Protein AF-A0A350UEK3-F1 (afdb_monomer_lite)

Sequence (83 aa):
MPPHILESTHAYRRFLSLILCFALLAFPALGQSTLPPGVSKHASVEGITEYRLANGLRVLLFPDPTKSTITVNITYMVGSGNR

Secondary structure (DSSP, 8-state):
----SHHHHHHHHHHHHHHHHHHHHT-TTTT--PPPTTEEEEEEETTEEEEEETTS-EEEE---TT-SS----------TT--

Radius of gyration: 28.24 Å; chains: 1; bounding box: 38×48×91 Å

pLDDT: mean 82.66, std 14.19, range [48.16, 96.81]

Structure (mmCIF, N/CA/C/O backbone):
data_AF-A0A350UEK3-F1
#
_entry.id   AF-A0A350UEK3-F1
#
loop_
_atom_site.group_PDB
_atom_site.id
_atom_site.type_symbol
_atom_site.label_atom_id
_atom_site.label_alt_id
_atom_site.label_comp_id
_atom_site.label_asym_id
_atom_site.label_entity_id
_atom_site.label_seq_id
_atom_site.pdbx_PDB_ins_code
_atom_site.Cartn_x
_atom_site.Cartn_y
_atom_site.Cartn_z
_atom_site.occupancy
_atom_site.B_iso_or_equiv
_atom_site.auth_seq_id
_atom_site.auth_comp_id
_atom_site.auth_asym_id
_atom_site.auth_atom_id
_atom_site.pdbx_PDB_model_num
ATOM 1 N N . MET A 1 1 ? 26.276 -36.564 58.733 1.00 53.84 1 MET A N 1
ATOM 2 C CA . MET A 1 1 ? 26.463 -35.211 58.168 1.00 53.84 1 MET A CA 1
ATOM 3 C C . MET A 1 1 ? 26.832 -35.343 56.694 1.00 53.84 1 MET A C 1
ATOM 5 O O . MET A 1 1 ? 27.978 -35.668 56.419 1.00 53.84 1 MET A O 1
ATOM 9 N N . PRO A 1 2 ? 25.875 -35.206 55.760 1.00 48.16 2 PRO A N 1
ATOM 10 C CA . PRO A 1 2 ? 26.151 -35.316 54.329 1.00 48.16 2 PRO A CA 1
ATOM 11 C C . PRO A 1 2 ? 26.022 -33.969 53.585 1.00 48.16 2 PRO A C 1
ATOM 13 O O . PRO A 1 2 ? 24.917 -33.434 53.498 1.00 48.16 2 PRO A O 1
ATOM 16 N N . PRO A 1 3 ? 27.102 -33.422 52.998 1.00 57.03 3 PRO A N 1
ATOM 17 C CA . PRO A 1 3 ? 27.046 -32.235 52.150 1.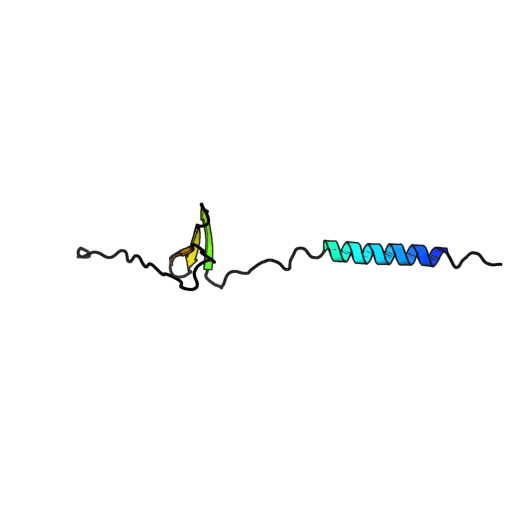00 57.03 3 PRO A CA 1
ATOM 18 C C . PRO A 1 3 ? 26.970 -32.626 50.663 1.00 57.03 3 PRO A C 1
ATOM 20 O O . PRO A 1 3 ? 27.864 -32.298 49.897 1.00 57.03 3 PRO A O 1
ATOM 23 N N . HIS A 1 4 ? 25.935 -33.359 50.238 1.00 57.84 4 HIS A N 1
ATOM 24 C CA . HIS A 1 4 ? 25.777 -33.748 48.819 1.00 57.84 4 HIS A CA 1
ATOM 25 C C . HIS A 1 4 ? 24.487 -33.243 48.148 1.00 57.84 4 HIS A C 1
ATOM 27 O O . HIS A 1 4 ? 24.261 -33.503 46.973 1.00 57.84 4 HIS A O 1
ATOM 33 N N . ILE A 1 5 ? 23.652 -32.469 48.853 1.00 58.31 5 ILE A N 1
ATOM 34 C CA . ILE A 1 5 ? 22.360 -31.975 48.324 1.00 58.31 5 ILE A CA 1
ATOM 35 C C . ILE A 1 5 ? 22.486 -30.571 47.681 1.00 58.31 5 ILE A C 1
ATOM 37 O O . ILE A 1 5 ? 21.588 -30.112 46.980 1.00 58.31 5 ILE A O 1
ATOM 41 N N . LEU A 1 6 ? 23.620 -29.881 47.860 1.00 56.34 6 LEU A N 1
ATOM 42 C CA . LEU A 1 6 ? 23.801 -28.501 47.384 1.00 56.34 6 LEU A CA 1
ATOM 43 C C . LEU A 1 6 ? 24.204 -28.400 45.897 1.00 56.34 6 LEU A C 1
ATOM 45 O O . LEU A 1 6 ? 23.868 -27.409 45.250 1.00 56.34 6 LEU A O 1
ATOM 49 N N . GLU A 1 7 ? 24.854 -29.416 45.316 1.00 58.97 7 GLU A N 1
ATOM 50 C CA . GLU A 1 7 ? 25.360 -29.347 43.930 1.00 58.97 7 GLU A CA 1
ATOM 51 C C . GLU A 1 7 ? 24.258 -29.467 42.861 1.00 58.97 7 GLU A C 1
ATOM 53 O O . GLU A 1 7 ? 24.313 -28.797 41.824 1.00 58.97 7 GLU A O 1
ATOM 58 N N . SER A 1 8 ? 23.202 -30.245 43.129 1.00 59.97 8 SER A N 1
ATOM 59 C CA . SER A 1 8 ? 22.084 -30.453 42.193 1.00 59.97 8 SER A CA 1
ATOM 60 C C . SER A 1 8 ? 21.258 -29.182 41.967 1.00 59.97 8 SER A C 1
ATOM 62 O O . SER A 1 8 ? 20.775 -28.938 40.859 1.00 59.97 8 SER A O 1
ATOM 64 N N . THR A 1 9 ? 21.172 -28.314 42.979 1.00 63.22 9 THR A N 1
ATOM 65 C CA . THR A 1 9 ? 20.457 -27.030 42.903 1.00 63.22 9 THR A CA 1
ATOM 66 C C . THR A 1 9 ? 21.144 -26.060 41.933 1.00 63.22 9 THR A C 1
ATOM 68 O O . THR A 1 9 ? 20.479 -25.338 41.189 1.00 63.22 9 THR A O 1
ATOM 71 N N . HIS A 1 10 ? 22.481 -26.055 41.885 1.00 66.38 10 HIS A N 1
ATOM 72 C CA . HIS A 1 10 ? 23.245 -25.203 40.968 1.00 66.38 10 HIS A CA 1
ATOM 73 C C . HIS A 1 10 ? 23.212 -25.717 39.526 1.00 66.38 10 HIS A C 1
ATOM 75 O O . HIS A 1 10 ? 23.098 -24.912 38.599 1.00 66.38 10 HIS A O 1
ATOM 81 N N . ALA A 1 11 ? 23.264 -27.038 39.331 1.00 71.44 11 ALA A N 1
ATOM 82 C CA . ALA A 1 11 ? 23.134 -27.661 38.015 1.00 71.44 11 ALA A CA 1
ATOM 83 C C . ALA A 1 11 ? 21.744 -27.414 37.408 1.00 71.44 11 ALA A C 1
ATOM 85 O O . ALA A 1 11 ? 21.643 -26.994 36.256 1.00 71.44 11 ALA A O 1
ATOM 86 N N . TYR A 1 12 ? 20.683 -27.564 38.210 1.00 76.50 12 TYR A N 1
ATOM 87 C CA . TYR A 1 12 ? 19.309 -27.300 37.783 1.00 76.50 12 TYR A CA 1
ATOM 88 C C . TYR A 1 12 ? 19.086 -25.828 37.426 1.00 76.50 12 TYR A C 1
ATOM 90 O O . TYR A 1 12 ? 18.523 -25.524 36.378 1.00 76.50 12 TYR A O 1
ATOM 98 N N . ARG A 1 13 ? 19.600 -24.894 38.240 1.00 77.06 13 ARG A N 1
ATOM 99 C CA . ARG A 1 13 ? 19.525 -23.455 37.943 1.00 77.06 13 ARG A CA 1
ATOM 100 C C . ARG A 1 13 ? 20.254 -23.101 36.651 1.00 77.06 13 ARG A C 1
ATOM 102 O O . ARG A 1 13 ? 19.697 -22.368 35.852 1.00 77.06 13 ARG A O 1
ATOM 109 N N . ARG A 1 14 ? 21.453 -23.644 36.410 1.00 78.62 14 ARG A N 1
ATOM 110 C CA . ARG A 1 14 ? 22.202 -23.429 35.157 1.00 78.62 14 ARG A CA 1
ATOM 111 C C . ARG A 1 14 ? 21.456 -23.981 33.948 1.00 78.62 14 ARG A C 1
ATOM 113 O O . ARG A 1 14 ? 21.368 -23.301 32.935 1.00 78.62 14 ARG A O 1
ATOM 120 N N . PHE A 1 15 ? 20.890 -25.176 34.070 1.00 81.81 15 PHE A N 1
ATOM 121 C CA . PHE A 1 15 ? 20.100 -25.794 33.010 1.00 81.81 15 PHE A CA 1
ATOM 122 C C . PHE A 1 15 ? 18.840 -24.978 32.685 1.00 81.81 15 PHE A C 1
ATOM 124 O O . PHE A 1 15 ? 18.564 -24.700 31.521 1.00 81.81 15 PHE A O 1
ATOM 131 N N . LEU A 1 16 ? 18.132 -24.503 33.711 1.00 82.62 16 LEU A N 1
ATOM 132 C CA . LEU A 1 16 ? 16.944 -23.664 33.556 1.00 82.62 16 LEU A CA 1
ATOM 133 C C . LEU A 1 16 ? 17.293 -22.285 32.970 1.00 82.62 16 LEU A C 1
ATOM 135 O O . LEU A 1 16 ? 16.582 -21.795 32.095 1.00 82.62 16 LEU A O 1
ATOM 139 N N . SER A 1 17 ? 18.432 -21.703 33.363 1.00 80.88 17 SER A N 1
ATOM 140 C CA . SER A 1 17 ? 18.984 -20.491 32.743 1.00 80.88 17 SER A CA 1
ATOM 141 C C . SER A 1 17 ? 19.332 -20.694 31.270 1.00 80.88 17 SER A C 1
ATOM 143 O O . SER A 1 17 ? 19.105 -19.794 30.469 1.00 80.88 17 SER A O 1
ATOM 145 N N . LEU A 1 18 ? 19.878 -21.856 30.899 1.00 85.75 18 LEU A N 1
ATOM 146 C CA . LEU A 1 18 ? 20.222 -22.173 29.511 1.00 85.75 18 LEU A CA 1
ATOM 147 C C . LEU A 1 18 ? 18.973 -22.368 28.650 1.00 85.75 18 LEU A C 1
ATOM 149 O O . LEU A 1 18 ? 18.937 -21.847 27.541 1.00 85.75 18 LEU A O 1
ATOM 153 N N . ILE A 1 19 ? 17.936 -23.038 29.162 1.00 85.31 19 ILE A N 1
ATOM 154 C CA . ILE A 1 19 ? 16.641 -23.164 28.473 1.00 85.31 19 ILE A CA 1
ATOM 155 C C . ILE A 1 19 ? 15.998 -21.791 28.281 1.00 85.31 19 ILE A C 1
ATOM 157 O O . ILE A 1 19 ? 15.531 -21.488 27.188 1.00 85.31 19 ILE A O 1
ATOM 161 N N . LEU A 1 20 ? 16.003 -20.945 29.315 1.00 84.38 20 LEU A N 1
ATOM 162 C CA . LEU A 1 20 ? 15.472 -19.588 29.220 1.00 84.38 20 LEU A CA 1
ATOM 163 C C . LEU A 1 20 ? 16.268 -18.754 28.205 1.00 84.38 20 LEU A C 1
ATOM 165 O O . LEU A 1 20 ? 15.678 -18.113 27.345 1.00 84.38 20 LEU A O 1
ATOM 169 N N . CYS A 1 21 ? 17.600 -18.811 28.245 1.00 83.12 21 CYS A N 1
ATOM 170 C CA . CYS A 1 21 ? 18.462 -18.117 27.289 1.00 83.12 21 CYS A CA 1
ATOM 171 C C . CYS A 1 21 ? 18.226 -18.605 25.848 1.00 83.12 21 CYS A C 1
ATOM 173 O O . CYS A 1 21 ? 18.085 -17.797 24.934 1.00 83.12 21 CYS A O 1
ATOM 175 N N . PHE A 1 22 ? 18.091 -19.918 25.649 1.00 80.50 22 PHE A N 1
ATOM 176 C CA . PHE A 1 22 ? 17.771 -20.509 24.350 1.00 80.50 22 PHE A CA 1
ATOM 177 C C . PHE A 1 22 ? 16.379 -20.091 23.854 1.00 80.50 22 PHE A C 1
ATOM 179 O O . PHE A 1 22 ? 16.222 -19.745 22.686 1.00 80.50 22 PHE A O 1
ATOM 186 N N . ALA A 1 23 ? 15.385 -20.043 24.745 1.00 78.69 23 ALA A N 1
ATOM 187 C CA . ALA A 1 23 ? 14.049 -19.555 24.425 1.00 78.69 23 ALA A CA 1
ATOM 188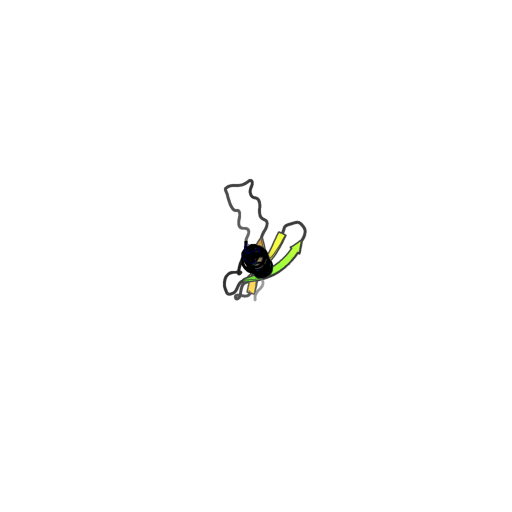 C C . ALA A 1 23 ? 14.062 -18.069 24.032 1.00 78.69 23 ALA A C 1
ATOM 190 O O . ALA A 1 23 ? 13.435 -17.709 23.044 1.00 78.69 23 ALA A O 1
ATOM 191 N N . LEU A 1 24 ? 14.820 -17.210 24.723 1.00 75.31 24 LEU A N 1
ATOM 192 C CA . LEU A 1 24 ? 14.955 -15.800 24.336 1.00 75.31 24 LEU A CA 1
ATOM 193 C C . LEU A 1 24 ? 15.648 -15.617 22.974 1.00 75.31 24 LEU A C 1
ATOM 195 O O . LEU A 1 24 ? 15.278 -14.719 22.221 1.00 75.31 24 LEU A O 1
ATOM 199 N N . LEU A 1 25 ? 16.621 -16.464 22.633 1.00 73.31 25 LEU A N 1
ATOM 200 C CA . LEU A 1 25 ? 17.326 -16.396 21.347 1.00 73.31 25 LEU A CA 1
ATOM 201 C C . LEU A 1 25 ? 16.500 -16.938 20.167 1.00 73.31 25 LEU A C 1
ATOM 203 O O . LEU A 1 25 ? 16.737 -16.544 19.027 1.00 73.31 25 LEU A O 1
ATOM 207 N N . ALA A 1 26 ? 15.514 -17.802 20.417 1.00 65.75 26 ALA A N 1
ATOM 208 C CA . ALA A 1 26 ? 14.670 -18.401 19.380 1.00 65.75 26 ALA A CA 1
ATOM 209 C C . ALA A 1 26 ? 13.499 -17.506 18.910 1.00 65.75 26 ALA A C 1
ATOM 211 O O . ALA A 1 26 ? 12.771 -17.883 17.993 1.00 65.75 26 ALA A O 1
ATOM 212 N N . PHE A 1 27 ? 13.302 -16.322 19.506 1.00 64.44 27 PHE A N 1
ATOM 213 C CA . PHE A 1 27 ? 12.091 -15.504 19.333 1.00 64.44 27 PHE A CA 1
ATOM 214 C C . PHE A 1 27 ? 12.100 -14.331 18.316 1.00 64.44 27 PHE A C 1
ATOM 216 O O . PHE A 1 27 ? 11.129 -13.570 18.333 1.00 64.44 27 PHE A O 1
ATOM 223 N N . PRO A 1 28 ? 13.060 -14.116 17.387 1.00 62.66 28 PRO A N 1
ATOM 224 C CA . PRO A 1 28 ? 13.002 -12.917 16.540 1.00 62.66 28 PRO A CA 1
ATOM 225 C C . PRO A 1 28 ? 11.966 -12.976 15.392 1.00 62.66 28 PRO A C 1
ATOM 227 O O . PRO A 1 28 ? 11.906 -12.050 14.589 1.00 62.66 28 PRO A O 1
ATOM 230 N N . ALA A 1 29 ? 11.140 -14.024 15.275 1.00 59.53 29 ALA A N 1
ATOM 231 C CA . ALA A 1 29 ? 10.360 -14.280 14.055 1.00 59.53 29 ALA A CA 1
ATOM 232 C C . ALA A 1 29 ? 8.886 -13.813 14.061 1.00 59.53 29 ALA A C 1
ATOM 234 O O . ALA A 1 29 ? 8.233 -13.875 13.023 1.00 59.53 29 ALA A O 1
ATOM 235 N N . LEU A 1 30 ? 8.332 -13.327 15.178 1.00 60.88 30 LEU A N 1
ATOM 236 C CA . LEU A 1 30 ? 6.882 -13.058 15.285 1.00 60.88 30 LEU A CA 1
ATOM 237 C C . LEU A 1 30 ? 6.431 -11.667 14.791 1.00 60.88 30 LEU A C 1
ATOM 239 O O . LEU A 1 30 ? 5.266 -11.311 14.938 1.00 60.88 30 LEU A O 1
ATOM 243 N N . GLY A 1 31 ? 7.332 -10.869 14.211 1.00 61.66 31 GLY A N 1
ATOM 244 C CA . GLY A 1 31 ? 7.063 -9.474 13.832 1.00 61.66 31 GLY A CA 1
ATOM 245 C C . GLY A 1 31 ? 6.854 -9.207 12.339 1.00 61.66 31 GLY A C 1
ATOM 246 O O . GLY A 1 31 ? 6.753 -8.045 11.945 1.00 61.66 31 GLY A O 1
ATOM 247 N N . GLN A 1 32 ? 6.838 -10.229 11.480 1.00 64.62 32 GLN A N 1
ATOM 248 C CA . GLN A 1 32 ? 6.725 -10.007 10.037 1.00 64.62 32 GLN A CA 1
ATOM 249 C C . GLN A 1 32 ? 5.263 -9.828 9.623 1.00 64.62 32 GLN A C 1
ATOM 251 O O . GLN A 1 32 ? 4.518 -10.790 9.467 1.00 64.62 32 GLN A O 1
ATOM 256 N N . SER A 1 33 ? 4.863 -8.570 9.420 1.00 70.38 33 SER A N 1
ATOM 257 C CA . SER A 1 33 ? 3.608 -8.237 8.744 1.00 70.38 33 SER A CA 1
ATOM 258 C C . SER A 1 33 ? 3.678 -8.739 7.302 1.00 70.38 33 SER A C 1
ATOM 260 O O . SER A 1 33 ? 4.383 -8.174 6.461 1.00 70.38 33 SER A O 1
ATOM 262 N N . THR A 1 34 ? 2.999 -9.851 7.032 1.00 82.38 34 THR A N 1
ATOM 263 C CA . THR A 1 34 ? 2.891 -10.409 5.687 1.00 82.38 34 THR A CA 1
ATOM 264 C C . THR A 1 34 ? 1.997 -9.509 4.849 1.00 82.38 34 THR A C 1
ATOM 266 O O . THR A 1 34 ? 0.855 -9.234 5.223 1.00 82.38 34 THR A O 1
ATOM 269 N N . LEU A 1 35 ? 2.508 -9.062 3.704 1.00 88.75 35 LEU A N 1
ATOM 270 C CA . LEU A 1 35 ? 1.704 -8.323 2.739 1.00 88.75 35 LEU A CA 1
ATOM 271 C C . LEU A 1 35 ? 0.576 -9.219 2.197 1.00 88.75 35 LEU A C 1
ATOM 273 O O . LEU A 1 35 ? 0.777 -10.430 2.059 1.00 88.75 35 LEU A O 1
ATOM 277 N N . PRO A 1 36 ? -0.595 -8.646 1.864 1.00 90.56 36 PRO A N 1
ATOM 278 C CA . PRO A 1 36 ? -1.654 -9.392 1.202 1.00 90.56 36 PRO A CA 1
ATOM 279 C C . PRO A 1 36 ? -1.156 -10.044 -0.099 1.00 90.56 36 PRO A C 1
ATOM 281 O O . PRO A 1 36 ? -0.296 -9.473 -0.782 1.00 90.56 36 PRO A O 1
ATOM 284 N N . PRO A 1 37 ? -1.706 -11.209 -0.488 1.00 91.81 37 PRO A N 1
ATOM 285 C CA . PRO A 1 37 ? -1.365 -11.842 -1.756 1.00 91.81 37 PRO A CA 1
ATOM 286 C C . PRO A 1 37 ? -1.528 -10.873 -2.933 1.00 91.81 37 PRO A C 1
ATOM 288 O O . PRO A 1 37 ? -2.531 -10.168 -3.037 1.00 91.81 37 PRO A O 1
ATOM 291 N N . GLY A 1 38 ? -0.539 -10.836 -3.828 1.00 91.88 38 GLY A N 1
ATOM 292 C CA . GLY A 1 38 ? -0.570 -9.971 -5.011 1.00 91.88 38 GLY A CA 1
ATOM 293 C C . GLY A 1 38 ? -0.229 -8.497 -4.758 1.00 91.88 38 GLY A C 1
ATOM 294 O O . GLY A 1 38 ? -0.409 -7.691 -5.670 1.00 91.88 38 GLY A O 1
ATOM 295 N N . VAL A 1 39 ? 0.269 -8.142 -3.568 1.00 95.31 39 VAL A N 1
ATOM 296 C CA . VAL A 1 39 ? 0.811 -6.813 -3.243 1.00 95.31 39 VAL A CA 1
ATOM 297 C C . VAL A 1 39 ? 2.317 -6.921 -3.000 1.00 95.31 39 VAL A C 1
ATOM 299 O O . VAL A 1 39 ? 2.750 -7.632 -2.095 1.00 95.31 39 VAL A O 1
ATOM 302 N N . SER A 1 40 ? 3.131 -6.184 -3.757 1.00 94.75 40 SER A N 1
ATOM 303 C CA . SER A 1 40 ? 4.570 -6.044 -3.499 1.00 94.75 40 SER A CA 1
ATOM 304 C C . SER A 1 40 ? 4.911 -4.628 -3.049 1.00 94.75 40 SER A C 1
ATOM 306 O O . SER A 1 40 ? 4.446 -3.645 -3.625 1.00 94.75 40 SER A O 1
ATOM 308 N N . LYS A 1 41 ? 5.742 -4.513 -2.008 1.00 94.06 41 LYS A N 1
ATOM 309 C CA . LYS A 1 41 ? 6.307 -3.237 -1.553 1.00 94.06 41 LYS A CA 1
ATOM 310 C C . LYS A 1 41 ? 7.518 -2.876 -2.417 1.00 94.06 41 LYS A C 1
ATOM 312 O O . LYS A 1 41 ? 8.380 -3.721 -2.641 1.00 94.06 41 LYS A O 1
ATOM 317 N N . HIS A 1 42 ? 7.580 -1.633 -2.883 1.00 93.69 42 HIS A N 1
ATOM 318 C CA . HIS A 1 42 ? 8.668 -1.082 -3.694 1.00 93.69 42 HIS A CA 1
ATOM 319 C C . HIS A 1 42 ? 9.410 0.022 -2.917 1.00 93.69 42 HIS A C 1
ATOM 321 O O . HIS A 1 42 ? 9.631 -0.103 -1.710 1.00 93.69 42 HIS A O 1
ATOM 327 N N . ALA A 1 43 ? 9.853 1.076 -3.606 1.00 93.81 43 ALA A N 1
ATOM 328 C CA . ALA A 1 43 ? 10.588 2.177 -3.010 1.00 93.81 43 ALA A CA 1
ATOM 329 C C . ALA A 1 43 ? 9.752 2.895 -1.941 1.00 93.81 43 ALA A C 1
ATOM 331 O O . ALA A 1 43 ? 8.531 3.016 -2.050 1.00 93.81 43 ALA A O 1
ATOM 332 N N . SER A 1 44 ? 10.436 3.391 -0.914 1.00 93.94 44 SER A N 1
ATOM 333 C CA . SER A 1 44 ? 9.849 4.258 0.099 1.00 93.94 44 SER A CA 1
ATOM 334 C C . SER A 1 44 ? 10.739 5.481 0.259 1.00 93.94 44 SER A C 1
ATOM 336 O O . SER A 1 44 ? 11.922 5.332 0.558 1.00 93.94 44 SER A O 1
ATOM 338 N N . VAL A 1 45 ? 10.183 6.672 0.054 1.00 92.62 45 VAL A N 1
ATOM 339 C CA . VAL A 1 45 ? 10.903 7.953 0.103 1.00 92.62 45 VAL A CA 1
ATOM 340 C C . VAL A 1 45 ? 10.043 8.946 0.874 1.00 92.62 45 VAL A C 1
ATOM 342 O O . VAL A 1 45 ? 8.847 9.030 0.620 1.00 92.62 45 VAL A O 1
ATOM 345 N N . GLU A 1 46 ? 10.636 9.644 1.848 1.00 91.06 46 GLU A N 1
ATOM 346 C CA . GLU A 1 46 ? 9.964 10.708 2.624 1.00 91.06 46 GLU A CA 1
ATOM 347 C C . GLU A 1 46 ? 8.614 10.289 3.246 1.00 91.06 46 GLU A C 1
ATOM 349 O O . GLU A 1 46 ? 7.682 11.075 3.368 1.00 91.06 46 GLU A O 1
ATOM 354 N N . GLY A 1 47 ? 8.491 9.019 3.642 1.00 89.44 47 GLY A N 1
ATOM 355 C CA . GLY A 1 47 ? 7.257 8.490 4.234 1.00 89.44 47 GLY A CA 1
ATOM 356 C C . GLY A 1 47 ? 6.168 8.104 3.226 1.00 89.44 47 GLY A C 1
ATOM 357 O O . GLY A 1 47 ? 5.117 7.623 3.638 1.00 89.44 47 GLY A O 1
ATOM 358 N N . ILE A 1 48 ? 6.420 8.231 1.921 1.00 93.88 48 ILE A N 1
ATOM 359 C CA . ILE A 1 48 ? 5.561 7.695 0.861 1.00 93.88 48 ILE A CA 1
ATOM 360 C C . ILE A 1 48 ? 6.110 6.335 0.438 1.00 93.88 48 ILE A C 1
ATOM 362 O O . ILE A 1 48 ? 7.279 6.220 0.072 1.00 93.88 48 ILE A O 1
ATOM 366 N N . THR A 1 49 ? 5.277 5.298 0.472 1.00 96.12 49 THR A N 1
ATOM 367 C CA . THR A 1 49 ? 5.650 3.947 0.029 1.00 96.12 49 THR A CA 1
ATOM 368 C C . THR A 1 49 ? 4.915 3.575 -1.252 1.00 96.12 49 THR A C 1
ATOM 370 O O . THR A 1 49 ? 3.689 3.649 -1.319 1.00 96.12 49 THR A O 1
ATOM 373 N N . GLU A 1 50 ? 5.654 3.120 -2.260 1.00 96.69 50 GLU A N 1
ATOM 374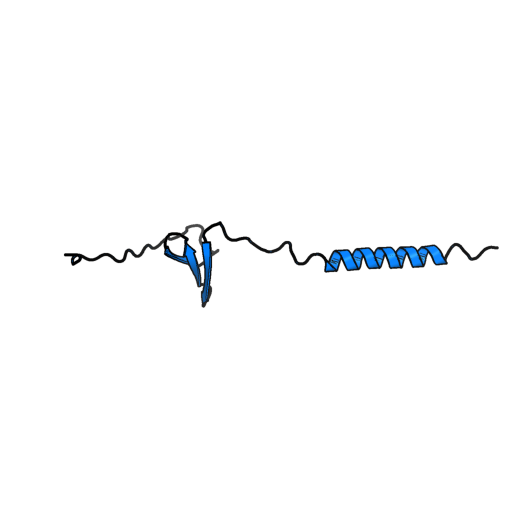 C CA . GLU A 1 50 ? 5.078 2.533 -3.466 1.00 96.69 50 GLU A CA 1
ATOM 375 C C . GLU A 1 50 ? 4.723 1.058 -3.247 1.00 96.69 50 GLU A C 1
ATOM 377 O O . GLU A 1 50 ? 5.530 0.274 -2.743 1.00 96.69 50 GLU A O 1
ATOM 382 N N . TYR A 1 51 ? 3.541 0.669 -3.715 1.00 96.75 51 TYR A N 1
ATOM 383 C CA . TYR A 1 51 ? 3.113 -0.716 -3.839 1.00 96.75 51 TYR A CA 1
ATOM 384 C C . TYR A 1 51 ? 2.729 -1.035 -5.282 1.00 96.75 51 TYR A C 1
ATOM 386 O O . TYR A 1 51 ? 2.135 -0.210 -5.987 1.00 96.75 51 TYR A O 1
ATOM 394 N N . ARG A 1 52 ? 3.038 -2.258 -5.713 1.00 96.81 52 ARG A N 1
ATOM 395 C CA . ARG A 1 52 ? 2.559 -2.815 -6.978 1.00 96.81 52 ARG A CA 1
ATOM 396 C C . ARG A 1 52 ? 1.558 -3.915 -6.717 1.00 96.81 52 ARG A C 1
ATOM 398 O O . ARG A 1 52 ? 1.761 -4.775 -5.864 1.00 96.81 52 ARG A O 1
ATOM 405 N N . LEU A 1 53 ? 0.471 -3.849 -7.466 1.00 96.62 53 LEU A N 1
ATOM 406 C CA . LEU A 1 53 ? -0.587 -4.840 -7.460 1.00 96.62 53 LEU A CA 1
ATOM 407 C C . LEU A 1 53 ? -0.369 -5.822 -8.613 1.00 96.62 53 LEU A C 1
ATOM 409 O O . LEU A 1 53 ? 0.163 -5.454 -9.663 1.00 96.62 53 LEU A O 1
ATOM 413 N N . ALA A 1 54 ? -0.837 -7.058 -8.450 1.00 96.31 54 ALA A N 1
ATOM 414 C CA . ALA A 1 54 ? -0.728 -8.107 -9.468 1.00 96.31 54 ALA A CA 1
ATOM 415 C C . ALA A 1 54 ? -1.371 -7.733 -10.820 1.00 96.31 54 ALA A C 1
ATOM 417 O O . ALA A 1 54 ? -0.972 -8.250 -11.857 1.00 96.31 54 ALA A O 1
ATOM 418 N N . ASN A 1 55 ? -2.339 -6.812 -10.822 1.00 94.75 55 ASN A N 1
ATOM 419 C CA . ASN A 1 55 ? -2.991 -6.295 -12.030 1.00 94.75 55 ASN A CA 1
ATOM 420 C C . ASN A 1 55 ? -2.216 -5.155 -12.725 1.00 94.75 55 ASN A C 1
ATOM 422 O O . ASN A 1 55 ? -2.731 -4.549 -13.660 1.00 94.75 55 ASN A O 1
ATOM 426 N N . GLY A 1 56 ? -1.010 -4.824 -12.258 1.00 93.69 56 GLY A N 1
ATOM 427 C CA . GLY A 1 56 ? -0.158 -3.780 -12.833 1.00 93.69 56 GLY A CA 1
ATOM 428 C C . GLY A 1 56 ? -0.398 -2.371 -12.284 1.00 93.69 56 GLY A C 1
ATOM 429 O O . GLY A 1 56 ? 0.373 -1.461 -12.604 1.00 93.69 56 GLY A O 1
ATOM 430 N N . LEU A 1 57 ? -1.403 -2.170 -11.424 1.00 96.44 57 LEU A N 1
ATOM 431 C CA . LEU A 1 57 ? -1.633 -0.874 -10.787 1.00 96.44 57 LEU A CA 1
ATOM 432 C C . LEU A 1 57 ? -0.481 -0.494 -9.848 1.00 96.44 57 LEU A C 1
ATOM 434 O O . LEU A 1 57 ? 0.116 -1.333 -9.165 1.00 96.44 57 LEU A O 1
ATOM 438 N N . ARG A 1 58 ? -0.199 0.811 -9.802 1.00 96.12 58 ARG A N 1
ATOM 439 C CA . ARG A 1 58 ? 0.737 1.428 -8.860 1.00 96.12 58 ARG A CA 1
ATOM 440 C C . ARG A 1 58 ? -0.052 2.198 -7.810 1.00 96.12 58 ARG A C 1
ATOM 442 O O . ARG A 1 58 ? -0.866 3.047 -8.160 1.00 96.12 58 ARG A O 1
ATOM 449 N N . VAL A 1 59 ? 0.224 1.925 -6.540 1.00 96.50 59 VAL A N 1
ATOM 450 C CA . VAL A 1 59 ? -0.368 2.633 -5.401 1.00 96.50 59 VAL A CA 1
ATOM 451 C C . VAL A 1 59 ? 0.742 3.357 -4.656 1.00 96.50 59 VAL A C 1
ATOM 453 O O . VAL A 1 59 ? 1.747 2.748 -4.302 1.00 96.50 59 VAL A O 1
ATOM 456 N N . LEU A 1 60 ? 0.563 4.653 -4.419 1.00 96.44 60 LEU A N 1
ATOM 457 C CA . LEU A 1 60 ? 1.442 5.447 -3.565 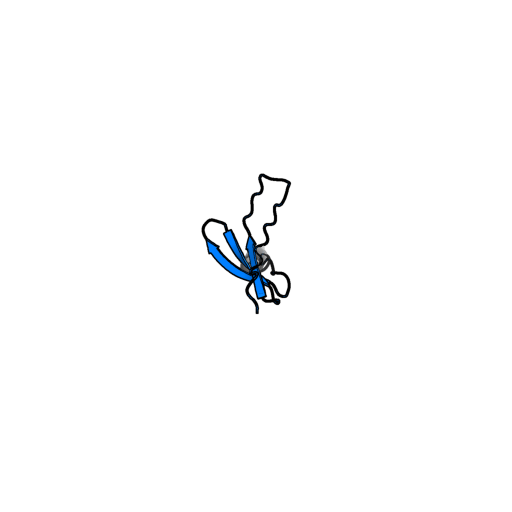1.00 96.44 60 LEU A CA 1
ATOM 458 C C . LEU A 1 60 ? 0.720 5.680 -2.241 1.00 96.44 60 LEU A C 1
ATOM 460 O O . LEU A 1 60 ? -0.311 6.348 -2.206 1.00 96.44 60 LEU A O 1
ATOM 464 N N . LEU A 1 61 ? 1.235 5.084 -1.169 1.00 95.25 61 LEU A N 1
ATOM 465 C CA . LEU A 1 61 ? 0.660 5.195 0.163 1.00 95.25 61 LEU A CA 1
ATOM 466 C C . LEU A 1 61 ? 1.374 6.295 0.944 1.00 95.25 61 LEU A C 1
ATOM 468 O O . LEU A 1 61 ? 2.578 6.201 1.177 1.00 95.25 61 LEU A O 1
ATOM 472 N N . PHE A 1 62 ? 0.608 7.290 1.381 1.00 94.12 62 PHE A N 1
ATOM 473 C CA . PHE A 1 62 ? 1.051 8.362 2.266 1.00 94.12 62 PHE A CA 1
ATOM 474 C C . PHE A 1 62 ? 0.215 8.318 3.558 1.00 94.12 62 PHE A C 1
ATOM 476 O O . PHE A 1 62 ? -0.944 8.738 3.541 1.00 94.12 62 PHE A O 1
ATOM 483 N N . PRO A 1 63 ? 0.734 7.731 4.651 1.00 92.00 63 PRO A N 1
ATOM 484 C CA . PRO A 1 63 ? -0.013 7.588 5.894 1.00 92.00 63 PRO A CA 1
ATOM 485 C C . PRO A 1 63 ? -0.032 8.899 6.692 1.00 92.00 63 PRO A C 1
ATOM 487 O O . PRO A 1 63 ? 1.018 9.425 7.052 1.00 92.00 63 PRO A O 1
ATOM 490 N N . ASP A 1 64 ? -1.230 9.376 7.034 1.00 92.44 64 ASP A N 1
ATOM 491 C CA . ASP A 1 64 ? -1.440 10.492 7.962 1.00 92.44 64 ASP A CA 1
ATOM 492 C C . ASP A 1 64 ? -2.365 10.042 9.112 1.00 92.44 64 ASP A C 1
ATOM 494 O O . ASP A 1 64 ? -3.583 9.975 8.931 1.00 92.44 64 ASP A O 1
ATOM 498 N N . PRO A 1 65 ? -1.820 9.716 10.302 1.00 90.50 65 PRO A N 1
ATOM 499 C CA . PRO A 1 65 ? -2.613 9.243 11.437 1.00 90.50 65 PRO A CA 1
ATOM 500 C C . PRO A 1 65 ? -3.437 10.350 12.112 1.00 90.50 65 PRO A C 1
ATOM 502 O O . PRO A 1 65 ? -4.229 10.059 13.006 1.00 90.50 65 PRO A O 1
ATOM 505 N N . THR A 1 66 ? -3.261 11.619 11.731 1.00 94.62 66 THR A N 1
ATOM 506 C CA . THR A 1 66 ? -3.982 12.749 12.339 1.00 94.62 66 THR A CA 1
ATOM 507 C C . THR A 1 66 ? -5.388 12.930 11.768 1.00 94.62 66 THR A C 1
ATOM 509 O O . THR A 1 66 ? -6.197 13.678 12.322 1.00 94.62 66 THR A O 1
ATOM 512 N N . LYS A 1 67 ? -5.694 12.256 10.653 1.00 92.31 67 LYS A N 1
ATOM 513 C CA . LYS A 1 67 ? -6.959 12.364 9.923 1.00 92.31 67 LYS A CA 1
ATOM 514 C C . LYS A 1 67 ? -7.765 11.077 10.073 1.00 92.31 67 LYS A C 1
ATOM 516 O O . LYS A 1 67 ? -7.254 9.984 9.867 1.00 9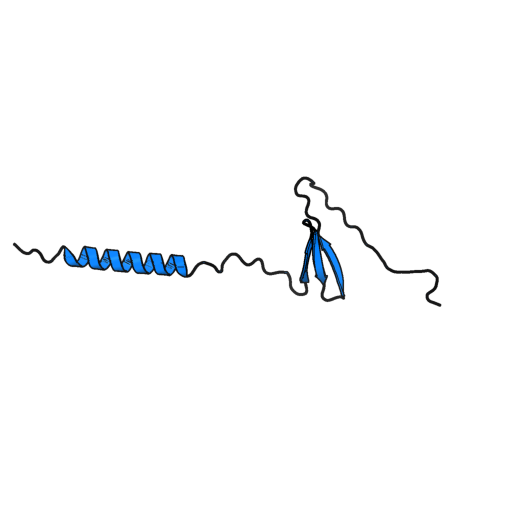2.31 67 LYS A O 1
ATOM 521 N N . SER A 1 68 ? -9.057 11.210 10.371 1.00 94.12 68 SER A N 1
ATOM 522 C CA . SER A 1 68 ? -10.005 10.085 10.376 1.00 94.12 68 SER A CA 1
ATOM 523 C C . SER A 1 68 ? -10.547 9.739 8.983 1.00 94.12 68 SER A C 1
ATOM 525 O O . SER A 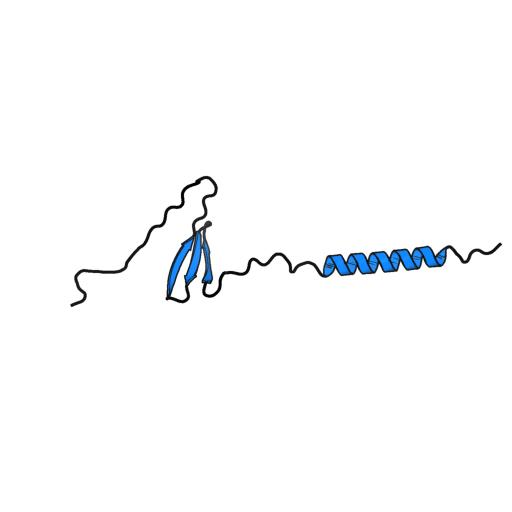1 68 ? -11.151 8.683 8.804 1.00 94.12 68 SER A O 1
ATOM 527 N N . THR A 1 69 ? -10.334 10.617 7.999 1.00 94.75 69 THR A N 1
ATOM 528 C CA . THR A 1 69 ? -10.803 10.457 6.618 1.00 94.75 69 THR A CA 1
ATOM 529 C C . THR A 1 69 ? -9.640 10.101 5.702 1.00 94.75 69 THR A C 1
ATOM 531 O O . THR A 1 69 ? -8.599 10.754 5.739 1.00 94.75 69 THR A O 1
ATOM 534 N N . ILE A 1 70 ? -9.843 9.105 4.836 1.00 94.12 70 ILE A N 1
ATOM 535 C CA . ILE A 1 70 ? -8.873 8.689 3.818 1.00 94.12 70 ILE A CA 1
ATOM 536 C C . ILE A 1 70 ? -9.241 9.335 2.479 1.00 94.12 70 ILE A C 1
ATOM 538 O O . ILE A 1 70 ? -10.379 9.222 2.026 1.00 94.12 70 ILE A O 1
ATOM 542 N N . THR A 1 71 ? -8.263 9.962 1.823 1.00 94.75 71 THR A N 1
ATOM 543 C CA . THR A 1 71 ? -8.411 10.513 0.469 1.00 94.75 71 THR A CA 1
ATOM 544 C C . THR A 1 71 ? -7.735 9.599 -0.542 1.00 94.75 71 THR A C 1
ATOM 546 O O . THR A 1 71 ? -6.563 9.257 -0.390 1.00 94.75 71 THR A O 1
ATOM 549 N N . VAL A 1 72 ? -8.454 9.243 -1.606 1.00 95.69 72 VAL A N 1
ATOM 550 C CA . VAL A 1 72 ? -7.930 8.432 -2.710 1.00 95.69 72 VAL A CA 1
ATOM 551 C C . VAL A 1 72 ? -7.925 9.272 -3.981 1.00 95.69 72 VAL A C 1
ATOM 553 O O . VAL A 1 72 ? -8.974 9.725 -4.429 1.00 95.69 72 VAL A O 1
ATOM 556 N N . ASN A 1 73 ? -6.745 9.459 -4.572 1.00 95.81 73 ASN A N 1
ATOM 557 C CA . ASN A 1 73 ? -6.585 10.093 -5.879 1.00 95.81 73 ASN A CA 1
ATOM 558 C C . ASN A 1 73 ? -6.282 9.017 -6.923 1.00 95.81 73 ASN A C 1
ATOM 560 O O . ASN A 1 73 ? -5.407 8.177 -6.709 1.00 95.81 73 ASN A O 1
ATOM 564 N N . ILE A 1 74 ? -6.990 9.045 -8.052 1.00 95.56 74 ILE A N 1
ATOM 565 C CA . ILE A 1 74 ? -6.819 8.078 -9.140 1.00 95.56 74 ILE A CA 1
ATOM 566 C C . ILE A 1 74 ? -6.415 8.836 -10.401 1.00 95.56 74 ILE A C 1
ATOM 568 O O . ILE A 1 74 ? -7.166 9.673 -10.895 1.00 95.56 74 ILE A O 1
ATOM 572 N N . THR A 1 75 ? -5.245 8.505 -10.942 1.00 94.94 75 THR A N 1
ATOM 573 C CA . THR A 1 75 ? -4.783 9.021 -12.234 1.00 94.94 75 THR A CA 1
ATOM 574 C C . THR A 1 75 ? -5.031 7.969 -13.302 1.00 94.94 75 THR A C 1
ATOM 576 O O . THR A 1 75 ? -4.426 6.898 -13.271 1.00 94.94 75 THR A O 1
ATOM 579 N N . TYR A 1 76 ? -5.903 8.276 -14.259 1.00 92.19 76 TYR A N 1
ATOM 580 C CA . TYR A 1 76 ? -6.173 7.412 -15.403 1.00 92.19 76 TYR A CA 1
ATOM 581 C C . TYR A 1 76 ? -5.523 8.013 -16.653 1.00 92.19 76 TYR A C 1
ATOM 583 O O . TYR A 1 76 ? -5.850 9.126 -17.058 1.00 92.19 76 TYR A O 1
ATOM 591 N N . MET A 1 77 ? -4.562 7.300 -17.243 1.00 90.12 77 MET A N 1
ATOM 592 C CA . MET A 1 77 ? -3.770 7.777 -18.385 1.00 90.12 77 MET A CA 1
ATOM 593 C C . MET A 1 77 ? -4.523 7.572 -19.708 1.00 90.12 77 MET A C 1
ATOM 595 O O . MET A 1 77 ? -4.125 6.761 -20.539 1.00 90.12 77 MET A O 1
ATOM 599 N N . VAL A 1 78 ? -5.631 8.289 -19.895 1.00 90.62 78 VAL A N 1
ATOM 600 C CA . VAL A 1 78 ? -6.422 8.280 -21.139 1.00 90.62 78 VAL A CA 1
ATOM 601 C C . VAL A 1 78 ? -6.343 9.620 -21.863 1.00 90.62 78 VAL A C 1
ATOM 603 O O . VAL A 1 78 ? -6.103 10.658 -21.251 1.00 90.62 78 VAL A O 1
ATOM 606 N N . GLY A 1 79 ? -6.571 9.603 -23.176 1.00 87.25 79 GLY A N 1
ATOM 607 C CA . GLY A 1 79 ? -6.608 10.798 -24.016 1.00 87.25 79 GLY A CA 1
ATOM 608 C C . GLY A 1 79 ? -7.562 10.639 -25.201 1.00 87.25 79 GLY A C 1
ATOM 609 O O . GLY A 1 79 ? -7.933 9.530 -25.571 1.00 87.25 79 GLY A O 1
ATOM 610 N N . SER A 1 80 ? -7.946 11.762 -25.812 1.00 83.56 80 SER A N 1
ATOM 611 C CA . SER A 1 80 ? -8.887 11.819 -26.952 1.00 83.56 80 SER A CA 1
ATOM 612 C C . SER A 1 80 ? -8.338 11.180 -28.245 1.00 83.56 80 SER A C 1
ATOM 614 O O . SER A 1 80 ? -9.082 10.856 -29.167 1.00 83.56 80 SER A O 1
ATOM 616 N N . GLY A 1 81 ? -7.019 10.989 -28.322 1.00 71.38 81 GLY A N 1
ATOM 617 C CA . GLY A 1 81 ? -6.293 10.638 -29.543 1.00 71.38 81 GLY A CA 1
ATOM 618 C C . GLY A 1 81 ? -5.978 9.159 -29.760 1.00 71.38 81 GLY A C 1
ATOM 619 O O . GLY A 1 81 ? -5.057 8.886 -30.514 1.00 71.38 81 GLY A O 1
ATOM 620 N N . ASN A 1 82 ? -6.688 8.205 -29.153 1.00 57.50 82 ASN A N 1
ATOM 621 C CA . ASN A 1 82 ? -6.452 6.778 -29.431 1.00 57.50 82 ASN A CA 1
ATOM 622 C C . ASN A 1 82 ? -7.119 6.305 -30.749 1.00 57.50 82 ASN A C 1
ATOM 624 O O . ASN A 1 82 ? -7.741 5.242 -30.772 1.00 57.50 82 ASN A O 1
ATOM 628 N N . ARG A 1 83 ? -7.045 7.127 -31.808 1.00 60.47 83 ARG A N 1
ATOM 629 C CA . ARG A 1 83 ? -7.477 6.756 -33.166 1.00 60.47 83 ARG A CA 1
ATOM 630 C C . ARG A 1 83 ? -6.412 5.934 -33.872 1.00 60.47 83 ARG A C 1
ATOM 632 O O . ARG A 1 83 ? -5.220 6.247 -33.670 1.00 60.47 83 ARG A O 1
#

Foldseek 3Di:
DDPPPPPVVVVVVVVVVVVVVVVVVVPPPPPDDDDPPQWDWDDDDPQWTWIAGNVGDIDTDRDDPVDPDDDDDDDDPDDPPPD